Protein AF-A0A1B6C1W4-F1 (afdb_monomer)

Radius of gyration: 13.2 Å; Cα contacts (8 Å, |Δi|>4): 216; chains: 1; bounding box: 34×30×32 Å

Mean predicted aligned error: 2.89 Å

Secondary structure (DSSP, 8-state):
-----S--SSGGGTTEEESB-SGGGGG-SEEE-----GGG-BT-SHHHHHHHHHHT-EEEEEHHHHHHHHHHHT-SS-GGGEEEEPTT--EEE--TTS--EEE-EEE-SSSTT-EEE-

pLDDT: mean 94.57, std 5.48, range [54.12, 98.62]

Solvent-accessible surface area (backbone atoms only — not comparable to full-atom values): 6667 Å² total; per-residue (Å²): 132,81,86,73,76,23,65,53,87,52,75,94,43,50,48,36,19,38,33,30,44,42,77,82,41,65,76,33,65,38,37,38,38,43,40,90,44,77,84,37,39,41,52,68,47,71,67,48,42,51,50,25,56,79,69,74,30,45,38,38,25,27,50,54,30,45,57,52,47,38,62,73,70,64,55,88,69,52,61,83,32,48,44,56,48,52,76,77,45,76,42,78,48,80,50,90,99,50,76,78,46,67,42,30,34,44,84,54,85,78,51,90,32,22,37,44,82,84

Sequence (118 aa):
MSTFNGRFHESSLGFISVDNFIEDNLNSKVFFLSHLHTDHMKGLNIHFICTLMESKRFLYCSQVTKKFLIKKLRICIGHENIIGLEDGLPTRIKIPDLPLFEVNTIPAGHCPGSVMLV

Foldseek 3Di:
DDPDQQADPPPLRRLEGFLAQPDVNLSHQAYEYQAPDPSSCHNPAVVSLVSCVVVVGAYEFAPQRLVVSCVVRVDPPSSVRYHHADAPDWDWDDDPPHDIDIWHWHAPPPDVRGTDID

InterPro domains:
  IPR036866 Ribonuclease Z/Hydroxyacylglutathione hydrolase-like [G3DSA:3.60.15.10] (11-118)
  IPR036866 Ribonuclease Z/Hydroxyacylglutathione hydrolase-like [SSF56281] (29-117)

Organism: NCBI:txid38151

Nearest PDB structures (foldseek):
  7af1-assembly1_A  TM=8.610E-01  e=1.458E-10  Homo sapiens
  6tt5-assembly1_AAA  TM=8.420E-01  e=2.015E-10  Homo sapiens
  7afs-assembly1_A  TM=8.357E-01  e=7.824E-10  Homo sapiens
  7agi-assembly1_A  TM=8.401E-01  e=1.230E-09  Homo sapiens
  7a1f-assembly1_A  TM=8.575E-01  e=3.319E-08  Homo sapiens

Structure (mmCIF, N/CA/C/O backbone):
data_AF-A0A1B6C1W4-F1
#
_entry.id   AF-A0A1B6C1W4-F1
#
loop_
_atom_site.group_PDB
_atom_site.id
_atom_site.type_symbol
_atom_site.label_atom_id
_atom_site.label_alt_id
_atom_site.label_comp_id
_atom_site.label_asym_id
_atom_site.label_entity_id
_atom_site.label_seq_id
_atom_site.pdbx_PDB_ins_code
_atom_site.Cartn_x
_atom_site.Cartn_y
_atom_site.Cartn_z
_atom_site.occupancy
_atom_site.B_iso_or_equiv
_atom_site.auth_seq_id
_atom_site.auth_comp_id
_atom_site.auth_asym_id
_atom_site.auth_atom_id
_atom_site.pdbx_PDB_model_num
ATOM 1 N N . MET A 1 1 ? -5.099 -3.798 -19.118 1.00 54.12 1 MET A N 1
ATOM 2 C CA . MET A 1 1 ? -5.656 -2.554 -18.546 1.00 54.12 1 MET A CA 1
ATOM 3 C C . MET A 1 1 ? -6.804 -2.951 -17.635 1.00 54.12 1 MET A C 1
ATOM 5 O O . MET A 1 1 ? -7.767 -3.521 -18.132 1.00 54.12 1 MET A O 1
ATOM 9 N N . SER A 1 2 ? -6.661 -2.751 -16.323 1.00 65.50 2 SER A N 1
ATOM 10 C CA . SER A 1 2 ? -7.704 -3.106 -15.352 1.00 65.50 2 SER A CA 1
ATOM 11 C C . SER A 1 2 ? -8.960 -2.248 -15.553 1.00 65.50 2 SER A C 1
ATOM 13 O O . SER A 1 2 ? -8.856 -1.026 -15.679 1.00 65.50 2 SER A O 1
ATOM 15 N N . THR A 1 3 ? -10.132 -2.885 -15.605 1.00 85.50 3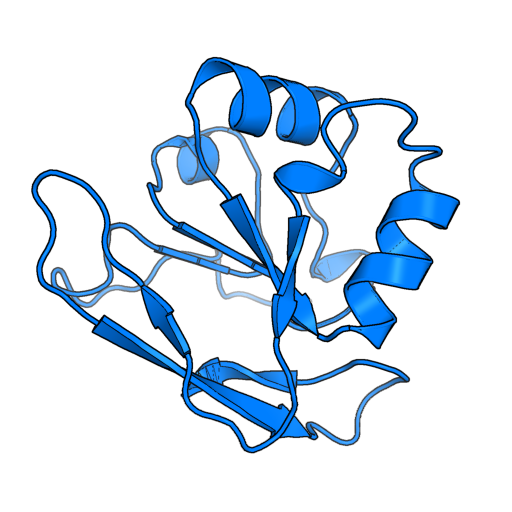 THR A N 1
ATOM 16 C CA . THR A 1 3 ? -11.452 -2.226 -15.586 1.00 85.50 3 THR A CA 1
ATOM 17 C C . THR A 1 3 ? -11.935 -1.947 -14.164 1.00 85.50 3 THR A C 1
ATOM 19 O O . THR A 1 3 ? -12.850 -1.151 -13.968 1.00 85.50 3 THR A O 1
ATOM 22 N N . PHE A 1 4 ? -11.304 -2.570 -13.167 1.00 92.88 4 PHE A N 1
ATOM 23 C CA . PHE A 1 4 ? -11.568 -2.309 -11.763 1.00 92.88 4 PHE A CA 1
ATOM 24 C C . PHE A 1 4 ? -11.036 -0.921 -11.392 1.00 92.88 4 PHE A C 1
ATOM 26 O O . PHE A 1 4 ? -9.852 -0.628 -11.558 1.00 92.88 4 PHE A O 1
ATOM 33 N N . ASN A 1 5 ? -11.916 -0.052 -10.894 1.00 93.88 5 ASN A N 1
ATOM 34 C CA . ASN A 1 5 ? -11.588 1.336 -10.555 1.00 93.88 5 ASN A CA 1
ATOM 35 C C . ASN A 1 5 ? -10.973 1.490 -9.153 1.00 93.88 5 ASN A C 1
ATOM 37 O O . ASN A 1 5 ? -10.746 2.616 -8.715 1.00 93.88 5 ASN A O 1
ATOM 41 N N . GLY A 1 6 ? -10.701 0.382 -8.466 1.00 95.75 6 GLY A N 1
ATOM 42 C CA . GLY A 1 6 ? -10.119 0.344 -7.132 1.00 95.75 6 GLY A CA 1
ATOM 43 C C . GLY A 1 6 ? -11.125 0.332 -5.988 1.00 95.75 6 GLY A C 1
ATOM 44 O O . GLY A 1 6 ? -10.692 0.238 -4.846 1.00 95.75 6 GLY A O 1
ATOM 45 N N . ARG A 1 7 ? -12.437 0.399 -6.251 1.00 95.75 7 ARG A N 1
ATOM 46 C CA . ARG A 1 7 ? -13.487 0.402 -5.220 1.00 95.75 7 ARG A CA 1
ATOM 47 C C . ARG A 1 7 ? -14.330 -0.863 -5.279 1.00 95.75 7 ARG A C 1
ATOM 49 O O . ARG A 1 7 ? -14.737 -1.299 -6.351 1.00 95.75 7 ARG A O 1
ATOM 56 N N . PHE A 1 8 ? -14.632 -1.406 -4.108 1.00 93.69 8 PHE A N 1
ATOM 57 C CA . PHE A 1 8 ? -15.532 -2.545 -3.954 1.00 93.69 8 PHE A CA 1
ATOM 58 C C . PHE A 1 8 ? -16.997 -2.106 -4.026 1.00 93.69 8 PHE A C 1
ATOM 60 O O . PHE A 1 8 ? -17.336 -0.989 -3.624 1.00 93.69 8 PHE A O 1
ATOM 67 N N . HIS A 1 9 ? -17.859 -2.986 -4.538 1.00 91.38 9 HIS A N 1
ATOM 68 C CA . HIS A 1 9 ? -19.303 -2.746 -4.582 1.00 91.38 9 HIS A CA 1
ATOM 69 C C . HIS A 1 9 ? -19.954 -3.051 -3.227 1.00 91.38 9 HIS A C 1
ATOM 71 O O . HIS A 1 9 ? -20.926 -2.411 -2.828 1.00 91.38 9 HIS A O 1
ATOM 77 N N . GLU A 1 10 ? -19.386 -4.008 -2.500 1.00 92.50 10 GLU A N 1
ATOM 78 C CA . GLU A 1 10 ? -19.776 -4.394 -1.158 1.00 92.50 10 GLU A CA 1
ATOM 79 C C . GLU A 1 10 ? -19.593 -3.211 -0.208 1.00 92.50 10 GLU A C 1
ATOM 81 O O . GLU A 1 10 ? -18.483 -2.722 0.022 1.00 92.50 10 GLU A O 1
ATOM 86 N N . SER A 1 11 ? -20.693 -2.767 0.398 1.00 88.31 11 SER A N 1
ATOM 87 C CA . SER A 1 11 ? -20.690 -1.633 1.325 1.00 88.31 11 SER A CA 1
ATOM 88 C C . SER A 1 11 ? -19.764 -1.857 2.526 1.00 88.31 11 SER A C 1
ATOM 90 O O . SER A 1 11 ? -19.149 -0.906 3.009 1.00 88.31 11 SER A O 1
ATOM 92 N N . SER A 1 12 ? -19.583 -3.112 2.950 1.00 90.19 12 SER A N 1
ATOM 93 C CA . SER A 1 12 ? -18.653 -3.510 4.011 1.00 90.19 12 SER A CA 1
ATOM 94 C C . SER A 1 12 ? -17.178 -3.307 3.661 1.00 90.19 12 SER A C 1
ATOM 96 O O . SER A 1 12 ? -16.353 -3.331 4.565 1.00 90.19 12 SER A O 1
ATOM 98 N N . LEU A 1 13 ? -16.833 -3.105 2.387 1.00 93.06 13 LEU A N 1
ATOM 99 C CA . LEU A 1 13 ? -15.469 -2.847 1.909 1.00 93.06 13 LEU A CA 1
ATOM 100 C C . LEU A 1 13 ? -15.329 -1.452 1.278 1.00 93.06 13 LEU A C 1
ATOM 102 O O . LEU A 1 13 ? -14.256 -1.081 0.803 1.00 93.06 13 LEU A O 1
ATOM 106 N N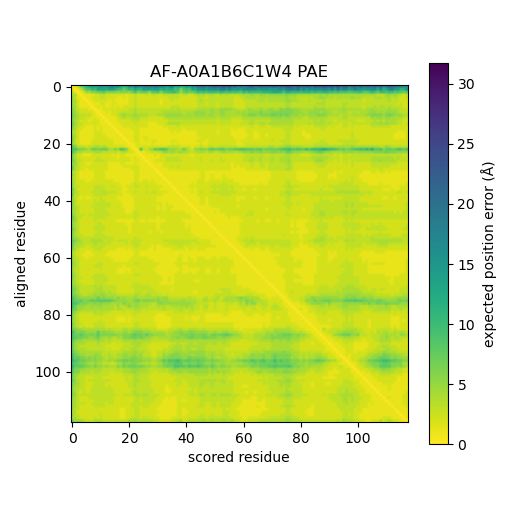 . GLY A 1 14 ? -16.391 -0.638 1.299 1.00 93.38 14 GLY A N 1
ATOM 107 C CA . GLY A 1 14 ? -16.435 0.669 0.639 1.00 93.38 14 GLY A CA 1
ATOM 108 C C . GLY A 1 14 ? -15.405 1.682 1.156 1.00 93.38 14 GLY A C 1
ATOM 109 O O . GLY A 1 14 ? -15.122 2.666 0.473 1.00 93.38 14 GLY A O 1
ATOM 110 N N . PHE A 1 15 ? -14.815 1.443 2.330 1.00 94.25 15 PHE A N 1
ATOM 111 C CA . PHE A 1 15 ? -13.740 2.252 2.910 1.00 94.25 15 PHE A CA 1
ATOM 112 C C . PHE A 1 15 ? -12.339 1.914 2.369 1.00 94.25 15 PHE A C 1
ATOM 114 O O . PHE A 1 15 ? -11.370 2.567 2.765 1.00 94.25 15 PHE A O 1
ATOM 121 N N . ILE A 1 16 ? -12.217 0.921 1.486 1.00 96.12 16 ILE A N 1
ATOM 122 C CA . ILE A 1 16 ? -10.954 0.449 0.913 1.00 96.12 16 ILE A CA 1
ATOM 123 C C . ILE A 1 16 ? -10.798 0.979 -0.518 1.00 96.12 16 ILE A C 1
ATOM 125 O O . ILE A 1 16 ? -11.778 1.100 -1.253 1.00 96.12 16 ILE A O 1
ATOM 129 N N . SER A 1 17 ? -9.568 1.321 -0.901 1.00 97.69 17 SER A N 1
ATOM 130 C CA . SER A 1 17 ? -9.156 1.497 -2.297 1.00 97.69 17 SER A CA 1
ATOM 131 C C . SER A 1 17 ? -7.956 0.605 -2.623 1.00 97.69 17 SER A C 1
ATOM 133 O O . SER A 1 17 ? -7.022 0.527 -1.825 1.00 97.69 17 SER A O 1
ATOM 135 N N . VAL A 1 18 ? -7.954 -0.048 -3.788 1.00 98.06 18 VAL A N 1
ATOM 136 C CA . VAL A 1 18 ? -6.853 -0.922 -4.243 1.00 98.06 18 VAL A CA 1
ATOM 137 C C . VAL A 1 18 ? -6.390 -0.524 -5.643 1.00 98.06 18 VAL A C 1
ATOM 139 O O . VAL A 1 18 ? -7.216 -0.364 -6.535 1.00 98.06 18 VAL A O 1
ATOM 142 N N . ASP A 1 19 ? -5.079 -0.373 -5.847 1.00 98.06 19 ASP A N 1
ATOM 143 C CA . ASP A 1 19 ? -4.420 -0.175 -7.157 1.00 98.06 19 ASP A CA 1
ATOM 144 C C . ASP A 1 19 ? -4.880 1.037 -7.996 1.00 98.06 19 ASP A C 1
ATOM 146 O O . ASP A 1 19 ? -4.511 1.204 -9.162 1.00 98.06 19 ASP A O 1
ATOM 150 N N . ASN A 1 20 ? -5.684 1.918 -7.413 1.00 97.19 20 ASN A N 1
ATOM 151 C CA . ASN A 1 20 ? -6.111 3.158 -8.031 1.00 97.19 20 ASN A CA 1
ATOM 152 C C . ASN A 1 20 ? -6.302 4.224 -6.951 1.00 97.19 20 ASN A C 1
ATOM 154 O O . ASN A 1 20 ? -7.103 4.060 -6.033 1.00 97.19 20 ASN A O 1
ATOM 158 N N . PHE A 1 21 ? -5.575 5.325 -7.084 1.00 97.06 21 PHE A N 1
ATOM 159 C CA . PHE A 1 21 ? -5.395 6.361 -6.067 1.00 97.06 21 PHE A CA 1
ATOM 160 C C . PHE A 1 21 ? -5.671 7.759 -6.636 1.00 97.06 21 PHE A C 1
ATOM 162 O O . PHE A 1 21 ? -5.115 8.750 -6.172 1.00 97.06 21 PHE A O 1
ATOM 169 N N . ILE A 1 22 ? -6.492 7.839 -7.686 1.00 94.81 22 ILE A N 1
ATOM 170 C CA . ILE A 1 22 ? -7.017 9.111 -8.196 1.00 94.81 22 ILE A CA 1
ATOM 171 C C . ILE A 1 22 ? -7.946 9.775 -7.168 1.00 94.81 22 ILE A C 1
ATOM 173 O O . ILE A 1 22 ? -8.385 9.129 -6.218 1.00 94.81 22 ILE A O 1
ATOM 177 N N . GLU A 1 23 ? -8.257 11.054 -7.372 1.00 87.88 23 GLU A N 1
ATOM 178 C CA . GLU A 1 23 ? -8.902 11.928 -6.380 1.00 87.88 23 GLU A CA 1
ATOM 179 C C . GLU A 1 23 ? -10.140 11.320 -5.695 1.00 87.88 23 GLU A C 1
ATOM 181 O O . GLU A 1 23 ? -10.192 11.291 -4.467 1.00 87.88 23 GLU A O 1
ATOM 186 N N . ASP A 1 24 ? -11.080 10.725 -6.437 1.00 91.25 24 ASP A N 1
ATOM 187 C CA . ASP A 1 24 ? -12.280 10.104 -5.843 1.00 91.25 24 ASP A CA 1
ATOM 188 C C . ASP A 1 24 ? -11.958 8.978 -4.846 1.00 91.25 24 ASP A C 1
ATOM 190 O O . ASP A 1 24 ? -12.657 8.790 -3.840 1.00 91.25 24 ASP A O 1
ATOM 194 N N . ASN A 1 25 ? -10.877 8.238 -5.098 1.00 95.88 25 ASN A N 1
ATOM 195 C CA . ASN A 1 25 ? -10.417 7.143 -4.250 1.00 95.88 25 ASN A CA 1
ATOM 196 C C . ASN A 1 25 ? -9.691 7.645 -2.998 1.00 95.88 25 ASN A C 1
ATOM 198 O O . ASN A 1 25 ? -9.630 6.912 -2.011 1.00 95.88 25 ASN A O 1
ATOM 202 N N . LEU A 1 26 ? -9.236 8.905 -2.961 1.00 94.69 26 LEU A N 1
ATOM 203 C CA . LEU A 1 26 ? -8.662 9.525 -1.758 1.00 94.69 26 LEU A CA 1
ATOM 204 C C . LEU A 1 26 ? -9.677 9.648 -0.614 1.00 94.69 26 LEU A C 1
ATOM 206 O O . LEU A 1 26 ? -9.291 9.861 0.535 1.00 94.69 26 LEU A O 1
ATOM 210 N N . ASN A 1 27 ? -10.971 9.462 -0.886 1.00 93.19 27 ASN A N 1
ATOM 211 C CA . ASN A 1 27 ? -12.007 9.376 0.143 1.00 93.19 27 ASN A CA 1
ATOM 212 C C . ASN A 1 27 ? -11.953 8.068 0.958 1.00 93.19 27 ASN A C 1
ATOM 214 O O . ASN A 1 27 ? -12.518 8.012 2.055 1.00 93.19 27 ASN A O 1
ATOM 218 N N . SER A 1 28 ? -11.257 7.032 0.474 1.00 95.62 28 SER A N 1
ATOM 219 C CA . SER A 1 28 ? -11.057 5.779 1.209 1.00 95.62 28 SER A CA 1
ATOM 220 C C . SER A 1 28 ? -10.208 5.973 2.468 1.00 95.62 28 SER A C 1
ATOM 222 O O . SER A 1 28 ? -9.371 6.873 2.575 1.00 95.62 28 SER A O 1
ATOM 224 N N . LYS A 1 29 ? -10.438 5.113 3.460 1.00 95.19 29 LYS A N 1
ATOM 225 C CA . LYS A 1 29 ? -9.721 5.108 4.742 1.00 95.19 29 LYS A CA 1
ATOM 226 C C . LYS A 1 29 ? -8.500 4.189 4.716 1.00 95.19 29 LYS A C 1
ATOM 228 O O . LYS A 1 29 ? -7.534 4.460 5.421 1.00 95.19 29 LYS A O 1
ATOM 233 N N . VAL A 1 30 ? -8.550 3.137 3.898 1.00 95.88 30 VAL A N 1
ATOM 234 C CA . VAL A 1 30 ? -7.489 2.136 3.725 1.00 95.88 30 VAL A CA 1
ATOM 235 C C . VAL A 1 30 ? -7.089 2.083 2.260 1.00 95.88 30 VAL A C 1
ATOM 237 O O . VAL A 1 30 ? -7.959 2.074 1.387 1.00 95.88 30 VAL A O 1
ATOM 240 N N . PHE A 1 31 ? -5.791 1.978 1.998 1.00 98.25 31 PHE A N 1
ATOM 241 C CA . PHE A 1 31 ? -5.258 1.843 0.650 1.00 98.25 31 PHE A CA 1
ATOM 242 C C . PHE A 1 31 ? -4.403 0.589 0.537 1.00 98.25 31 PHE A C 1
ATOM 244 O O . PHE A 1 31 ? -3.588 0.329 1.419 1.00 98.25 31 PHE A O 1
ATOM 251 N N . PHE A 1 32 ? -4.532 -0.143 -0.565 1.00 98.50 32 PHE A N 1
ATOM 252 C CA . PHE A 1 32 ? -3.646 -1.256 -0.888 1.00 98.50 32 PHE A CA 1
ATOM 253 C C . PHE A 1 32 ? -3.018 -1.100 -2.268 1.00 98.50 32 PHE A C 1
ATOM 255 O O . PHE A 1 32 ? -3.665 -0.627 -3.202 1.00 98.50 32 PHE A O 1
ATOM 262 N N . LEU A 1 33 ? -1.768 -1.541 -2.394 1.00 98.56 33 LEU A N 1
ATOM 263 C CA . LEU A 1 33 ? -1.079 -1.713 -3.668 1.00 98.56 33 LEU A CA 1
ATOM 264 C C . LEU A 1 33 ? -0.651 -3.177 -3.806 1.00 98.56 33 LEU A C 1
ATOM 266 O O . LEU A 1 33 ? 0.214 -3.645 -3.060 1.00 98.56 33 LEU A O 1
ATOM 270 N N . SER A 1 34 ? -1.240 -3.886 -4.765 1.00 98.19 34 SER A N 1
ATOM 271 C CA . SER A 1 34 ? -0.960 -5.300 -5.024 1.00 98.19 34 SER A CA 1
ATOM 272 C C . SER A 1 34 ? 0.446 -5.509 -5.588 1.00 98.19 34 SER A C 1
ATOM 274 O O . SER A 1 34 ? 1.142 -6.445 -5.193 1.00 98.19 34 SER A O 1
ATOM 276 N N . HIS A 1 35 ? 0.889 -4.631 -6.496 1.00 97.88 35 HIS A N 1
ATOM 277 C CA . HIS A 1 35 ? 2.212 -4.678 -7.120 1.00 97.88 35 HIS A CA 1
ATOM 278 C C . HIS A 1 35 ? 2.591 -3.363 -7.823 1.00 97.88 35 HIS A C 1
ATOM 280 O O . HIS A 1 35 ? 1.776 -2.462 -7.996 1.00 97.88 35 HIS A O 1
ATOM 286 N N . LEU A 1 36 ? 3.856 -3.249 -8.245 1.00 96.81 36 LEU A N 1
ATOM 287 C CA . LEU A 1 36 ? 4.442 -2.003 -8.753 1.00 96.81 36 LEU A CA 1
ATOM 288 C C . LEU A 1 36 ? 4.448 -1.893 -10.292 1.00 96.81 36 LEU A C 1
ATOM 290 O O . LEU A 1 36 ? 5.490 -1.622 -10.896 1.00 96.81 36 LEU A O 1
ATOM 294 N N . HIS A 1 37 ? 3.295 -2.076 -10.936 1.00 96.56 37 HIS A N 1
ATOM 295 C CA . HIS A 1 37 ? 3.110 -1.765 -12.360 1.00 96.56 37 HIS A CA 1
ATOM 296 C C . HIS A 1 37 ? 2.297 -0.487 -12.562 1.00 96.56 37 HIS A C 1
ATOM 298 O O . H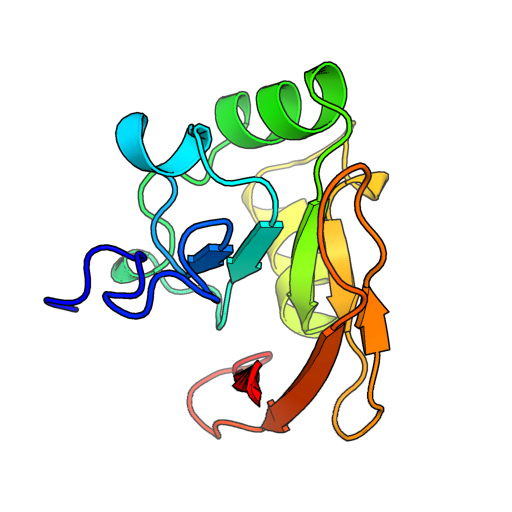IS A 1 37 ? 1.426 -0.145 -11.768 1.00 96.56 37 HIS A O 1
ATOM 304 N N . THR A 1 38 ? 2.595 0.253 -13.630 1.00 94.31 38 THR A N 1
ATOM 305 C CA . THR A 1 38 ? 2.073 1.613 -13.838 1.00 94.31 38 THR A CA 1
ATOM 306 C C . THR A 1 38 ? 0.555 1.675 -13.971 1.00 94.31 38 THR A C 1
ATOM 308 O O . THR A 1 38 ? -0.047 2.666 -13.560 1.00 94.31 38 THR A O 1
ATOM 311 N N . ASP A 1 39 ? -0.083 0.632 -14.492 1.00 94.88 39 ASP A N 1
ATOM 312 C CA . ASP A 1 39 ? -1.536 0.541 -14.607 1.00 94.88 39 ASP A CA 1
ATOM 313 C C . ASP A 1 39 ? -2.253 0.298 -13.268 1.00 94.88 39 ASP A C 1
ATOM 315 O O . ASP A 1 39 ? -3.445 0.599 -13.187 1.00 94.88 39 ASP A O 1
ATOM 319 N N . HIS A 1 40 ? -1.517 -0.118 -12.229 1.00 96.81 40 HIS A N 1
ATOM 320 C CA . HIS A 1 40 ? -1.957 -0.284 -10.832 1.00 96.81 40 HIS A CA 1
ATOM 321 C C . HIS A 1 40 ? -1.494 0.863 -9.908 1.00 96.81 40 HIS A C 1
ATOM 323 O O . HIS A 1 40 ? -1.658 0.815 -8.694 1.00 96.81 40 HIS A O 1
ATOM 329 N N . MET A 1 41 ? -0.871 1.905 -10.465 1.00 96.38 41 MET A N 1
ATOM 330 C CA . MET A 1 41 ? -0.286 3.022 -9.709 1.00 96.38 41 MET A CA 1
ATOM 331 C C . MET A 1 41 ? -0.918 4.371 -10.070 1.00 96.38 41 MET A C 1
ATOM 333 O O . MET A 1 41 ? -0.324 5.427 -9.848 1.00 96.38 41 MET A O 1
ATOM 337 N N . LYS A 1 42 ? -2.113 4.368 -10.666 1.00 95.94 42 LYS A N 1
ATOM 338 C CA . LYS A 1 42 ? -2.796 5.602 -11.078 1.00 95.94 42 LYS A CA 1
ATOM 339 C C . LYS A 1 42 ? -3.032 6.497 -9.861 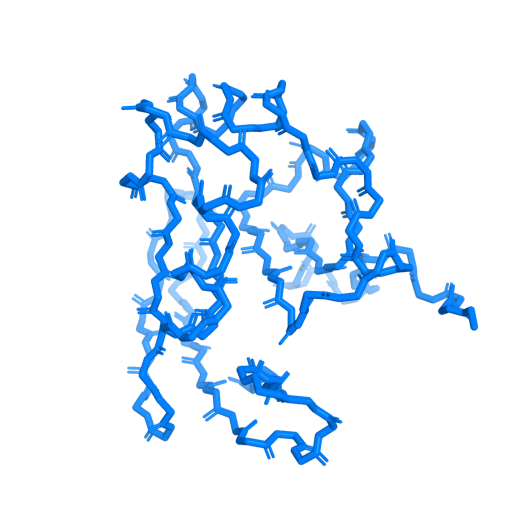1.00 95.94 42 LYS A C 1
ATOM 341 O O . LYS A 1 42 ? -3.588 6.037 -8.875 1.00 95.94 42 LYS A O 1
ATOM 346 N N . GLY A 1 43 ? -2.585 7.751 -9.916 1.00 95.94 43 GLY A N 1
ATOM 347 C CA . GLY A 1 43 ? -2.664 8.691 -8.787 1.00 95.94 43 GLY A CA 1
ATOM 348 C C . GLY A 1 43 ? -1.629 8.473 -7.672 1.00 95.94 43 GLY A C 1
ATOM 349 O O . GLY A 1 43 ? -1.507 9.312 -6.786 1.00 95.94 43 GLY A O 1
ATOM 350 N N . LEU A 1 44 ? -0.820 7.408 -7.728 1.00 96.75 44 LEU A N 1
ATOM 351 C CA . LEU A 1 44 ? 0.192 7.115 -6.714 1.00 96.75 44 LEU A CA 1
ATOM 352 C C . LEU A 1 44 ? 1.465 7.946 -6.947 1.00 96.75 44 LEU A C 1
ATOM 354 O O . LEU A 1 44 ? 2.369 7.560 -7.691 1.00 96.75 44 LEU A O 1
ATOM 358 N N . ASN A 1 45 ? 1.524 9.114 -6.316 1.00 95.25 45 ASN A N 1
ATOM 359 C CA . ASN A 1 45 ? 2.607 10.091 -6.444 1.00 95.25 45 ASN A CA 1
ATOM 360 C C . ASN A 1 45 ? 2.934 10.739 -5.082 1.00 95.25 45 ASN A C 1
ATOM 362 O O . ASN A 1 45 ? 2.379 10.357 -4.056 1.00 95.25 45 ASN A O 1
ATOM 366 N N . ILE A 1 46 ? 3.842 11.720 -5.053 1.00 94.38 46 ILE A N 1
ATOM 367 C CA . ILE A 1 46 ? 4.215 12.409 -3.803 1.00 94.38 46 ILE A CA 1
ATOM 368 C C . ILE A 1 46 ? 3.027 13.124 -3.146 1.00 94.38 46 ILE A C 1
ATOM 370 O O . ILE A 1 46 ? 2.936 13.110 -1.924 1.00 94.38 46 ILE A O 1
ATOM 374 N N . HIS A 1 47 ? 2.095 13.684 -3.923 1.00 94.50 47 HIS A N 1
ATOM 375 C CA . HIS A 1 47 ? 0.897 14.310 -3.361 1.00 94.50 47 HIS A CA 1
ATOM 376 C C . HIS A 1 47 ? 0.050 13.292 -2.587 1.00 94.50 47 HIS A C 1
ATOM 378 O O . HIS A 1 47 ? -0.308 13.561 -1.446 1.00 94.50 47 HIS A O 1
ATOM 384 N N . PHE A 1 48 ? -0.156 12.091 -3.140 1.00 96.69 48 PHE A N 1
ATOM 385 C CA . PHE A 1 48 ? -0.819 10.994 -2.426 1.00 96.69 48 PHE A CA 1
ATOM 386 C C . PHE A 1 48 ? -0.124 10.663 -1.095 1.00 96.69 48 PHE A C 1
ATOM 388 O O . PHE A 1 48 ? -0.794 10.512 -0.076 1.00 96.69 48 PHE A O 1
ATOM 395 N N . ILE A 1 49 ? 1.214 10.605 -1.073 1.00 97.12 49 ILE A N 1
ATOM 396 C CA . ILE A 1 49 ? 1.972 10.363 0.166 1.00 97.12 49 ILE A CA 1
ATOM 397 C C . ILE A 1 49 ? 1.731 11.478 1.193 1.00 97.12 49 ILE A C 1
ATOM 399 O O . ILE A 1 49 ? 1.447 11.176 2.350 1.00 97.12 49 ILE A O 1
ATOM 403 N N . CYS A 1 50 ? 1.759 12.749 0.780 1.00 95.56 50 CYS A N 1
ATOM 404 C CA . CYS A 1 50 ? 1.427 13.872 1.662 1.00 95.56 50 CYS A CA 1
ATOM 405 C C . CYS A 1 50 ? -0.005 13.764 2.211 1.00 95.56 50 CYS A C 1
ATOM 407 O O . CYS A 1 50 ? -0.216 13.933 3.410 1.00 95.56 50 CYS A O 1
ATOM 409 N N . THR A 1 51 ? -0.980 13.394 1.374 1.00 95.62 51 THR A N 1
ATOM 410 C CA . THR A 1 51 ? -2.367 13.176 1.808 1.00 95.62 51 THR A CA 1
ATOM 411 C C . THR A 1 51 ? -2.466 12.079 2.867 1.00 95.62 51 THR A C 1
ATOM 413 O O . THR A 1 51 ? -3.202 12.236 3.845 1.00 95.62 51 THR A O 1
ATOM 416 N N . LEU A 1 52 ? -1.728 10.971 2.721 1.00 96.62 52 LEU A N 1
ATOM 417 C CA . LEU A 1 52 ? -1.687 9.919 3.743 1.00 96.62 52 LEU A CA 1
ATOM 418 C C . LEU A 1 52 ? -1.149 10.445 5.077 1.00 96.62 52 LEU A C 1
ATOM 420 O O . LEU A 1 52 ? -1.724 10.137 6.122 1.00 96.62 52 LEU A O 1
ATOM 424 N N . MET A 1 53 ? -0.092 11.261 5.041 1.00 96.31 53 MET A N 1
ATOM 425 C CA . MET A 1 53 ? 0.496 11.874 6.236 1.00 96.31 53 MET A CA 1
ATOM 426 C C . MET A 1 53 ? -0.504 12.796 6.944 1.00 96.31 53 MET A C 1
ATOM 428 O O . MET A 1 53 ? -0.785 12.609 8.128 1.00 96.31 53 MET A O 1
ATOM 432 N N . GLU A 1 54 ? -1.087 13.751 6.216 1.00 95.81 54 GLU A N 1
ATOM 433 C CA . GLU A 1 54 ? -2.035 14.739 6.751 1.00 95.81 54 GLU A CA 1
ATOM 434 C C . GLU A 1 54 ? -3.283 14.079 7.346 1.00 95.81 54 GLU A C 1
ATOM 436 O O . GLU A 1 54 ? -3.765 14.464 8.412 1.00 95.81 54 GLU A O 1
ATOM 441 N N . SER A 1 55 ? -3.787 13.040 6.678 1.00 94.19 55 SER A N 1
ATOM 442 C CA . SER A 1 55 ? -5.005 12.334 7.081 1.00 94.19 55 SER A CA 1
ATOM 443 C C . SER A 1 55 ? -4.771 11.157 8.030 1.00 94.19 55 SER A C 1
ATOM 445 O O . SER A 1 55 ? -5.743 10.505 8.424 1.00 94.19 55 SER A O 1
ATOM 447 N N . LYS A 1 56 ? -3.515 10.884 8.415 1.00 94.44 56 LYS A N 1
ATOM 448 C CA . LYS A 1 56 ? -3.105 9.735 9.246 1.00 94.44 56 LYS A CA 1
ATOM 449 C C . LYS A 1 56 ? -3.606 8.393 8.692 1.00 94.44 56 LYS A C 1
ATOM 451 O O . LYS A 1 56 ? -4.097 7.544 9.437 1.00 94.44 56 LYS A O 1
ATOM 456 N N . ARG A 1 57 ? -3.510 8.219 7.373 1.00 95.94 57 ARG A N 1
ATOM 457 C CA . ARG A 1 57 ? -3.893 6.997 6.647 1.00 95.94 57 ARG A CA 1
ATOM 458 C C . ARG A 1 57 ? -2.660 6.242 6.172 1.00 95.94 57 ARG A C 1
ATOM 460 O O . ARG A 1 57 ? -1.551 6.774 6.174 1.00 95.94 57 ARG A O 1
ATOM 467 N N . PHE A 1 58 ? -2.871 4.996 5.760 1.00 97.12 58 PHE A N 1
ATOM 468 C CA . PHE A 1 58 ? -1.795 4.083 5.398 1.00 97.12 58 PHE A CA 1
ATOM 469 C C . PHE A 1 58 ? -2.039 3.425 4.040 1.00 97.12 58 PHE A C 1
ATOM 471 O O . PHE A 1 58 ? -3.176 3.097 3.689 1.00 97.12 58 PHE A O 1
ATOM 478 N N . LEU A 1 59 ? -0.945 3.213 3.310 1.00 98.38 59 LEU A N 1
ATOM 479 C CA . LEU A 1 59 ? -0.863 2.352 2.139 1.00 98.38 59 LEU A CA 1
ATOM 480 C C . LEU A 1 59 ? -0.233 1.022 2.542 1.00 98.38 59 LEU A C 1
ATOM 482 O O . LEU A 1 59 ? 0.913 0.987 2.981 1.00 98.38 59 LEU A O 1
ATOM 486 N N . TYR A 1 60 ? -0.951 -0.069 2.331 1.00 98.50 60 TYR A N 1
ATOM 487 C CA . TYR A 1 60 ? -0.485 -1.420 2.604 1.00 98.50 60 TYR A CA 1
ATOM 488 C C . TYR A 1 60 ? -0.055 -2.108 1.304 1.00 98.50 60 TYR A C 1
ATOM 490 O O . TYR A 1 60 ? -0.722 -2.017 0.276 1.00 98.50 60 TYR A O 1
ATOM 498 N N . CYS A 1 61 ? 1.082 -2.790 1.327 1.00 98.62 61 CYS A N 1
ATOM 499 C CA . CYS A 1 61 ? 1.607 -3.556 0.193 1.00 98.62 61 CYS A CA 1
ATOM 500 C C . CYS A 1 61 ? 2.588 -4.615 0.704 1.00 98.62 61 CYS A C 1
ATOM 502 O O . CYS A 1 61 ? 2.860 -4.655 1.897 1.00 98.62 61 CYS A O 1
ATOM 504 N N . SER A 1 62 ? 3.159 -5.459 -0.155 1.00 98.31 62 SER A N 1
ATOM 505 C CA . SER A 1 62 ? 4.226 -6.372 0.283 1.00 98.31 62 SER A CA 1
ATOM 506 C C . SER A 1 62 ? 5.498 -5.620 0.704 1.00 98.31 62 SER A C 1
ATOM 508 O O . SER A 1 62 ? 5.773 -4.504 0.243 1.00 98.31 62 SER A O 1
ATOM 510 N N . GLN A 1 63 ? 6.343 -6.251 1.526 1.00 97.75 63 GLN A N 1
ATOM 511 C CA . GLN A 1 63 ? 7.648 -5.684 1.908 1.00 97.75 63 GLN A CA 1
ATOM 512 C C . GLN A 1 63 ? 8.529 -5.327 0.700 1.00 97.75 63 GLN A C 1
ATOM 514 O O . GLN A 1 63 ? 9.260 -4.332 0.719 1.00 97.75 63 GLN A O 1
ATOM 519 N N . VAL A 1 64 ? 8.473 -6.131 -0.364 1.00 98.12 64 VAL A N 1
ATOM 520 C CA . VAL A 1 64 ? 9.236 -5.894 -1.597 1.00 98.12 64 VAL A CA 1
ATOM 521 C C . VAL A 1 64 ? 8.687 -4.674 -2.338 1.00 98.12 64 VAL A C 1
ATOM 523 O O . VAL A 1 64 ? 9.458 -3.776 -2.688 1.00 98.12 64 VAL A O 1
ATOM 526 N N . THR A 1 65 ? 7.363 -4.583 -2.497 1.00 98.31 65 THR A N 1
ATOM 527 C CA . THR A 1 65 ? 6.701 -3.435 -3.133 1.00 98.31 65 THR A CA 1
ATOM 528 C C . THR A 1 65 ? 6.984 -2.139 -2.374 1.00 98.31 65 THR A C 1
ATOM 530 O O . THR A 1 65 ? 7.357 -1.149 -3.004 1.00 98.31 65 THR A O 1
ATOM 533 N N . LYS A 1 66 ? 6.940 -2.145 -1.032 1.00 98.31 66 LYS A N 1
ATOM 534 C CA . LYS A 1 66 ? 7.305 -0.985 -0.198 1.00 98.31 66 LYS A CA 1
ATOM 535 C C . LYS A 1 66 ? 8.712 -0.473 -0.513 1.00 98.31 66 LYS A C 1
ATOM 537 O O . LYS A 1 66 ? 8.897 0.721 -0.756 1.00 98.31 66 LYS A O 1
ATOM 542 N N . LYS A 1 67 ? 9.708 -1.366 -0.535 1.00 97.69 67 LYS A N 1
ATOM 543 C CA . LYS A 1 67 ? 11.112 -1.005 -0.804 1.00 97.69 67 LYS A CA 1
ATOM 544 C C . LYS A 1 67 ? 11.276 -0.361 -2.179 1.00 97.69 67 LYS A C 1
ATOM 546 O O . LYS A 1 67 ? 11.938 0.671 -2.307 1.00 97.69 67 LYS A O 1
ATOM 551 N N . PHE A 1 68 ? 10.669 -0.947 -3.208 1.00 97.56 68 PHE A N 1
ATOM 552 C CA . PHE A 1 68 ? 10.741 -0.390 -4.555 1.00 97.56 68 PHE A CA 1
ATOM 553 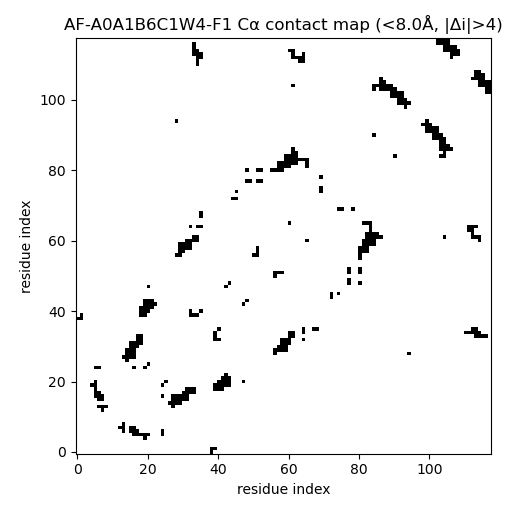C C . PHE A 1 68 ? 9.983 0.923 -4.687 1.00 97.56 68 PHE A C 1
ATOM 555 O O . PHE A 1 68 ? 10.472 1.831 -5.357 1.00 97.56 68 PHE A O 1
ATOM 562 N N . LEU A 1 69 ? 8.836 1.053 -4.024 1.00 97.25 69 LEU A N 1
ATOM 563 C CA . LEU A 1 69 ? 8.027 2.257 -4.082 1.00 97.25 69 LEU A CA 1
ATOM 564 C C . LEU A 1 69 ? 8.756 3.467 -3.484 1.00 97.25 69 LEU A C 1
ATOM 566 O O . LEU A 1 69 ? 8.849 4.504 -4.144 1.00 97.25 69 LEU A O 1
ATOM 570 N N . ILE A 1 70 ? 9.342 3.311 -2.290 1.00 97.00 70 ILE A N 1
ATOM 571 C CA . ILE A 1 70 ? 10.139 4.357 -1.625 1.00 97.00 70 ILE A CA 1
ATOM 572 C C . ILE A 1 70 ? 11.262 4.843 -2.546 1.00 97.00 70 ILE A C 1
ATOM 574 O O . ILE A 1 70 ? 11.452 6.047 -2.723 1.00 97.00 70 ILE A O 1
ATOM 578 N N . LYS A 1 71 ? 11.967 3.910 -3.200 1.00 96.50 71 LYS A N 1
ATOM 579 C CA . LYS A 1 71 ? 13.049 4.238 -4.135 1.00 96.50 71 LYS A CA 1
ATOM 580 C C . LYS A 1 71 ? 12.536 4.912 -5.411 1.00 96.50 71 LYS A C 1
ATOM 582 O O . LYS A 1 71 ? 13.129 5.893 -5.855 1.00 96.50 71 LYS A O 1
ATOM 587 N N . LYS A 1 72 ? 11.450 4.404 -6.005 1.00 94.81 72 LYS A N 1
ATOM 588 C CA . LYS A 1 72 ? 10.877 4.906 -7.265 1.00 94.81 72 LYS A CA 1
ATOM 589 C C . LYS A 1 72 ? 10.369 6.338 -7.124 1.00 94.81 72 LYS A C 1
ATOM 591 O O . LYS A 1 72 ? 10.649 7.158 -7.993 1.00 94.81 72 LYS A O 1
ATOM 596 N N . LEU A 1 73 ? 9.647 6.631 -6.043 1.00 94.56 73 LEU A N 1
ATOM 597 C CA . LEU A 1 73 ? 9.097 7.962 -5.782 1.00 94.56 73 LEU A CA 1
ATOM 598 C C . LEU A 1 73 ? 10.074 8.890 -5.048 1.00 94.56 73 LEU A C 1
ATOM 600 O O . LEU A 1 73 ? 9.753 10.057 -4.869 1.00 94.56 73 LEU A O 1
ATOM 604 N N . ARG A 1 74 ? 11.268 8.411 -4.663 1.00 95.19 74 ARG A N 1
ATOM 605 C CA . ARG A 1 74 ? 12.258 9.174 -3.878 1.00 95.19 74 ARG A CA 1
ATOM 606 C C . ARG A 1 74 ? 11.641 9.742 -2.592 1.00 95.19 74 ARG A C 1
ATOM 608 O O . ARG A 1 74 ? 11.785 10.920 -2.282 1.00 95.19 74 ARG A O 1
ATOM 615 N N . ILE A 1 75 ? 10.914 8.890 -1.871 1.00 92.25 75 ILE A N 1
ATOM 616 C CA . ILE A 1 75 ? 10.191 9.264 -0.652 1.00 92.25 75 ILE A CA 1
ATOM 617 C C . ILE A 1 75 ? 11.201 9.508 0.470 1.00 92.25 75 ILE A C 1
ATOM 619 O O . ILE A 1 75 ? 11.838 8.568 0.941 1.00 92.25 75 ILE A O 1
ATOM 623 N N . CYS A 1 76 ? 11.325 10.762 0.904 1.00 90.19 76 CYS A N 1
ATOM 624 C CA . CYS A 1 76 ? 12.153 11.144 2.053 1.00 90.19 76 CYS A CA 1
ATOM 625 C C . CYS A 1 76 ? 11.340 11.270 3.355 1.00 90.19 76 CYS A C 1
ATOM 627 O O . CYS A 1 76 ? 11.893 11.110 4.439 1.00 90.19 76 CYS A O 1
ATOM 629 N N . ILE A 1 77 ? 10.035 11.540 3.250 1.00 91.06 77 ILE A N 1
ATOM 630 C CA . ILE A 1 77 ? 9.083 11.721 4.360 1.00 91.06 77 ILE A CA 1
ATOM 631 C C . ILE A 1 77 ? 7.794 10.944 4.062 1.00 91.06 77 ILE A C 1
ATOM 633 O O . ILE A 1 77 ? 7.470 10.760 2.890 1.00 91.06 77 ILE A O 1
ATOM 637 N N . GLY A 1 78 ? 7.074 10.463 5.081 1.00 92.38 78 GLY A N 1
ATOM 638 C CA . GLY A 1 78 ? 5.831 9.701 4.888 1.00 92.38 78 GLY A CA 1
ATOM 639 C C . GLY A 1 78 ? 6.037 8.233 4.504 1.00 92.38 78 GLY A C 1
A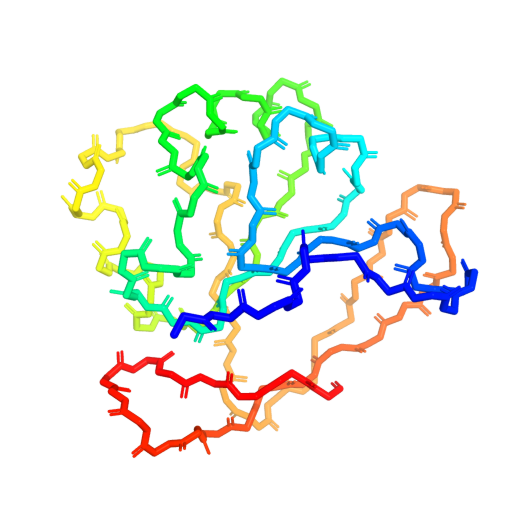TOM 640 O O . GLY A 1 78 ? 5.093 7.548 4.114 1.00 92.38 78 GLY A O 1
ATOM 641 N N . HIS A 1 79 ? 7.262 7.711 4.606 1.00 94.12 79 HIS A N 1
ATOM 642 C CA . HIS A 1 79 ? 7.550 6.292 4.361 1.00 94.12 79 HIS A CA 1
ATOM 643 C C . HIS A 1 79 ? 6.969 5.387 5.464 1.00 94.12 79 HIS A C 1
ATOM 645 O O . HIS A 1 79 ? 6.738 4.196 5.242 1.00 94.12 79 HIS A O 1
ATOM 651 N N . GLU A 1 80 ? 6.711 5.956 6.639 1.00 96.31 80 GLU A N 1
ATOM 652 C CA . GLU A 1 80 ? 5.977 5.380 7.761 1.00 96.31 80 GLU A CA 1
ATOM 653 C C . GLU A 1 80 ? 4.491 5.158 7.446 1.00 96.31 80 GLU A C 1
ATOM 655 O O . GLU A 1 80 ? 3.888 4.230 7.981 1.00 96.31 80 GLU A O 1
ATOM 660 N N . ASN A 1 81 ? 3.917 5.935 6.519 1.00 97.44 81 ASN A N 1
ATOM 661 C CA . ASN A 1 81 ? 2.555 5.733 6.026 1.00 97.44 81 ASN A CA 1
ATOM 662 C C . ASN A 1 81 ? 2.457 4.584 5.012 1.00 97.44 81 ASN A C 1
ATOM 664 O O . ASN A 1 81 ? 1.356 4.221 4.608 1.00 97.44 81 ASN A O 1
ATOM 668 N N . ILE A 1 82 ? 3.583 3.992 4.601 1.00 98.19 82 ILE A N 1
ATOM 669 C CA . ILE A 1 82 ? 3.610 2.807 3.742 1.00 98.19 82 ILE A CA 1
ATOM 670 C C . ILE A 1 82 ? 3.945 1.600 4.613 1.00 98.19 82 ILE A C 1
ATOM 672 O O . ILE A 1 82 ? 5.060 1.465 5.120 1.00 98.19 82 ILE A O 1
ATOM 676 N N . ILE A 1 83 ? 2.998 0.688 4.775 1.00 98.00 83 ILE A N 1
ATOM 677 C CA . ILE A 1 83 ? 3.134 -0.508 5.599 1.00 98.00 83 ILE A CA 1
ATOM 678 C C . ILE A 1 83 ? 3.405 -1.707 4.693 1.00 98.00 83 ILE A C 1
ATOM 680 O O . ILE A 1 83 ? 2.661 -1.984 3.754 1.00 98.00 83 ILE A O 1
ATOM 684 N N . GLY A 1 84 ? 4.511 -2.396 4.968 1.00 97.88 84 GLY A N 1
ATOM 685 C CA . GLY A 1 84 ? 4.857 -3.639 4.295 1.00 97.88 84 GLY A CA 1
ATOM 686 C C . GLY A 1 84 ? 4.274 -4.818 5.065 1.00 97.88 84 GLY A C 1
ATOM 687 O O . GLY A 1 84 ? 4.592 -4.990 6.239 1.00 97.88 84 GLY A O 1
ATOM 688 N N . LEU A 1 85 ? 3.423 -5.591 4.404 1.00 97.56 85 LEU A N 1
ATOM 689 C CA . LEU A 1 85 ? 2.811 -6.818 4.892 1.00 97.56 85 LEU A CA 1
ATOM 690 C C . LEU A 1 85 ? 3.751 -7.999 4.646 1.00 97.56 85 LEU A C 1
ATOM 692 O O . LEU A 1 85 ? 4.486 -8.021 3.652 1.00 97.56 85 LEU A O 1
ATOM 696 N N . GLU A 1 86 ? 3.732 -8.950 5.573 1.00 94.12 86 GLU A N 1
ATOM 697 C CA . GLU A 1 86 ? 4.477 -10.202 5.480 1.00 94.12 86 GLU A CA 1
ATOM 698 C C . GLU A 1 86 ? 3.594 -11.293 4.863 1.00 94.12 86 GLU A C 1
ATOM 700 O O . GLU A 1 86 ? 2.440 -11.469 5.259 1.00 94.12 86 GLU A O 1
ATOM 705 N N . ASP A 1 87 ? 4.139 -11.998 3.870 1.00 89.56 87 ASP A N 1
ATOM 706 C CA . ASP A 1 87 ? 3.404 -13.022 3.128 1.00 89.56 87 ASP A CA 1
ATOM 707 C C . ASP A 1 87 ? 2.999 -14.174 4.058 1.00 89.56 87 ASP A C 1
ATOM 709 O O . ASP A 1 87 ? 3.813 -14.701 4.817 1.00 89.56 87 ASP A O 1
ATOM 713 N N . GLY A 1 88 ? 1.732 -14.584 3.987 1.00 87.00 88 GLY A N 1
ATOM 714 C CA . GLY A 1 88 ? 1.185 -15.663 4.809 1.00 87.00 88 GLY A CA 1
ATOM 715 C C . GLY A 1 88 ? 0.940 -15.312 6.280 1.00 87.00 88 GLY A C 1
ATOM 716 O O . GLY A 1 88 ? 0.480 -16.187 7.016 1.00 87.00 88 GLY A O 1
ATOM 717 N N . LEU A 1 89 ? 1.201 -14.072 6.713 1.00 91.56 89 LEU A N 1
ATOM 718 C CA . LEU A 1 89 ? 0.915 -13.614 8.071 1.00 91.56 89 LEU A CA 1
ATOM 719 C C . LEU A 1 89 ? -0.300 -12.666 8.089 1.00 91.56 89 LEU A C 1
ATOM 721 O O . LEU 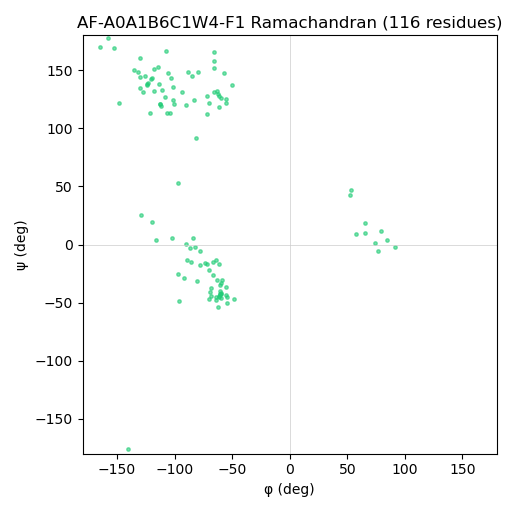A 1 89 ? -0.214 -11.535 7.595 1.00 91.56 89 LEU A O 1
ATOM 725 N N . PRO A 1 90 ? -1.424 -13.071 8.709 1.00 94.88 90 PRO A N 1
ATOM 726 C CA . PRO A 1 90 ? -2.587 -12.205 8.824 1.00 94.88 90 PRO A CA 1
ATOM 727 C C . PRO A 1 90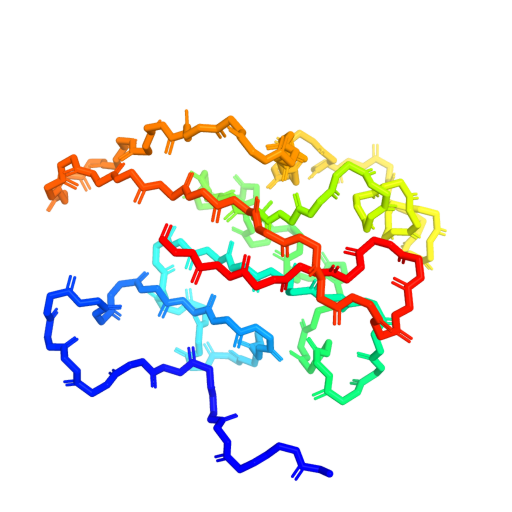 ? -2.278 -10.941 9.633 1.00 94.88 90 PRO A C 1
ATOM 729 O O . PRO A 1 90 ? -1.750 -10.991 10.745 1.00 94.88 90 PRO A O 1
ATOM 732 N N . THR A 1 91 ? -2.633 -9.787 9.075 1.00 96.25 91 THR A N 1
ATOM 733 C CA . THR A 1 91 ? -2.436 -8.471 9.681 1.00 96.25 91 THR A CA 1
ATOM 734 C C . THR A 1 91 ? -3.780 -7.867 10.049 1.00 96.25 91 THR A C 1
ATOM 736 O O . THR A 1 91 ? -4.623 -7.604 9.193 1.00 96.25 91 THR A O 1
ATOM 739 N N . ARG A 1 92 ? -3.973 -7.596 11.339 1.00 96.00 92 ARG A N 1
ATOM 740 C CA . ARG A 1 92 ? -5.181 -6.944 11.852 1.00 96.00 92 ARG A CA 1
ATOM 741 C C . ARG A 1 92 ? -5.078 -5.433 11.713 1.00 96.00 92 ARG A C 1
ATOM 743 O O . ARG A 1 92 ? -4.152 -4.822 12.243 1.00 96.00 92 ARG A O 1
ATOM 750 N N . ILE A 1 93 ? -6.055 -4.826 11.050 1.00 94.31 93 ILE A N 1
ATOM 751 C CA . ILE A 1 93 ? -6.118 -3.385 10.812 1.00 94.31 93 ILE A CA 1
ATOM 752 C C . ILE A 1 93 ? -7.298 -2.805 11.588 1.00 94.31 93 ILE A C 1
ATOM 754 O O . ILE A 1 93 ? -8.455 -3.177 11.391 1.00 94.31 93 ILE A O 1
ATOM 758 N N . LYS A 1 94 ? -6.989 -1.862 12.483 1.00 93.38 94 LYS A N 1
ATOM 759 C CA . LYS A 1 94 ? -7.974 -1.107 13.256 1.00 93.38 94 LYS A CA 1
ATOM 760 C C . LYS A 1 94 ? -7.942 0.353 12.828 1.00 93.38 94 LYS A C 1
ATOM 762 O O . LYS A 1 94 ? -6.921 1.018 12.979 1.00 93.38 94 LYS A O 1
ATOM 767 N N . ILE A 1 95 ? -9.075 0.849 12.348 1.00 89.94 95 ILE A N 1
ATOM 768 C CA . ILE A 1 95 ? -9.273 2.256 11.990 1.00 89.94 95 ILE A CA 1
ATOM 769 C C . ILE A 1 95 ? -10.417 2.805 12.844 1.00 89.94 95 ILE A C 1
ATOM 771 O O . ILE A 1 95 ? -11.367 2.065 13.105 1.00 89.94 95 ILE A O 1
ATOM 775 N N . PRO A 1 96 ? -10.338 4.067 13.311 1.00 89.56 96 PRO A N 1
ATOM 776 C CA . PRO A 1 96 ? -11.455 4.709 13.993 1.00 89.56 96 PRO A CA 1
ATOM 777 C C . PRO A 1 96 ? -12.749 4.581 13.185 1.00 89.56 96 PRO A C 1
ATOM 779 O O . PRO A 1 96 ? -12.738 4.733 11.964 1.00 89.56 96 PRO A O 1
ATOM 782 N N . ASP A 1 97 ? -13.845 4.285 13.876 1.00 88.94 97 ASP A N 1
ATOM 783 C CA . ASP A 1 97 ? -15.193 4.212 13.300 1.00 88.94 97 ASP A CA 1
ATOM 784 C C . ASP A 1 97 ? -15.414 3.095 12.261 1.00 88.94 97 ASP A C 1
ATOM 786 O O . ASP A 1 97 ? -16.465 3.046 11.623 1.00 88.94 97 ASP A O 1
ATOM 790 N N . LEU A 1 98 ? -14.462 2.165 12.113 1.00 88.38 98 LEU A N 1
ATOM 791 C CA . LEU A 1 98 ? -14.595 0.975 11.272 1.00 88.38 98 LEU A CA 1
ATOM 792 C C . LEU A 1 98 ? -14.503 -0.317 12.099 1.00 88.38 98 LEU A C 1
ATOM 794 O O . LEU A 1 98 ? -13.808 -0.353 13.121 1.00 88.38 98 LEU A O 1
ATOM 798 N N . PRO A 1 99 ? -15.164 -1.404 11.657 1.00 86.19 99 PRO A N 1
ATOM 799 C CA . PRO A 1 99 ? -14.942 -2.727 12.222 1.00 86.19 99 PRO A CA 1
ATOM 800 C C . PRO A 1 99 ? -13.468 -3.130 12.128 1.00 86.19 99 PRO A C 1
ATOM 802 O O . PRO A 1 99 ? -12.773 -2.784 11.172 1.00 86.19 99 PRO A O 1
ATOM 805 N N . LEU A 1 100 ? -13.001 -3.901 13.111 1.00 92.25 100 LEU A N 1
ATOM 806 C CA . LEU A 1 100 ? -11.719 -4.590 13.001 1.00 92.25 100 LEU A CA 1
ATOM 807 C C . LEU A 1 100 ? -11.791 -5.556 11.817 1.00 92.25 100 LEU A C 1
ATOM 809 O O . LEU A 1 100 ? -12.697 -6.388 11.766 1.00 92.25 100 LEU A O 1
ATOM 813 N N . PHE A 1 101 ? -10.824 -5.473 10.912 1.00 93.06 101 PHE A N 1
ATOM 814 C CA . PHE A 1 101 ? -10.683 -6.432 9.825 1.00 93.06 101 PHE A CA 1
ATOM 815 C C . PHE A 1 101 ? -9.248 -6.948 9.757 1.00 93.06 101 PHE A C 1
ATOM 817 O O . PHE A 1 101 ? -8.320 -6.368 10.330 1.00 93.06 101 PHE A O 1
ATOM 824 N N . GLU A 1 102 ? -9.086 -8.083 9.098 1.00 95.62 102 GLU A N 1
ATOM 825 C CA . GLU A 1 102 ? -7.811 -8.757 8.918 1.00 95.62 102 GLU A CA 1
ATOM 826 C C . GLU A 1 102 ? -7.532 -8.849 7.422 1.00 95.62 102 GLU A C 1
ATOM 828 O O . GLU A 1 102 ? -8.462 -8.987 6.631 1.00 95.62 102 GLU A O 1
ATOM 833 N N . VAL A 1 103 ? -6.266 -8.706 7.048 1.00 96.50 103 VAL A N 1
ATOM 834 C CA . VAL A 1 103 ? -5.802 -8.897 5.677 1.00 96.50 103 VAL A CA 1
ATOM 835 C C . VAL A 1 103 ? -4.605 -9.826 5.690 1.00 96.50 103 VAL A C 1
ATOM 837 O O . VAL A 1 103 ? -3.685 -9.664 6.494 1.00 96.50 103 VAL A O 1
ATOM 840 N N . ASN A 1 104 ? -4.597 -10.789 4.787 1.00 96.19 104 ASN A N 1
ATOM 841 C CA . ASN A 1 104 ? -3.465 -11.644 4.505 1.00 96.19 104 ASN A CA 1
ATOM 842 C C . ASN A 1 104 ? -2.965 -11.387 3.081 1.00 96.19 104 ASN A C 1
ATOM 844 O O . ASN A 1 104 ? -3.717 -10.986 2.191 1.00 96.19 104 ASN A O 1
ATOM 848 N N . THR A 1 105 ? -1.678 -11.634 2.865 1.00 97.31 105 THR A N 1
ATOM 849 C CA . THR A 1 105 ? -1.071 -11.562 1.536 1.00 97.31 105 THR A CA 1
ATOM 850 C C . THR A 1 105 ? -0.677 -12.950 1.065 1.00 97.31 105 THR A C 1
ATOM 852 O O . THR A 1 105 ? -0.082 -13.732 1.807 1.00 97.31 105 THR A O 1
ATOM 855 N N . ILE A 1 106 ? -1.034 -13.264 -0.180 1.00 96.69 106 ILE A N 1
ATOM 856 C CA . ILE A 1 106 ? -0.665 -14.514 -0.848 1.00 96.69 106 ILE A CA 1
ATOM 857 C C . ILE A 1 106 ? 0.193 -14.162 -2.068 1.00 96.69 106 ILE A C 1
ATOM 859 O O . ILE A 1 106 ? -0.217 -13.297 -2.846 1.00 96.69 106 ILE A O 1
ATOM 863 N N . PRO A 1 107 ? 1.349 -14.815 -2.290 1.00 96.88 107 PRO A N 1
ATOM 864 C CA . PRO A 1 107 ? 2.170 -14.563 -3.471 1.00 96.88 107 PRO A CA 1
ATOM 865 C C . PRO A 1 107 ? 1.377 -14.741 -4.772 1.00 96.88 107 PRO A C 1
ATOM 867 O O . PRO A 1 107 ? 0.796 -15.797 -5.012 1.00 96.88 107 PRO A O 1
ATOM 870 N N . ALA A 1 108 ? 1.373 -13.718 -5.632 1.00 97.25 108 ALA A N 1
ATOM 871 C CA . ALA A 1 108 ? 0.618 -13.745 -6.891 1.00 97.25 108 ALA A CA 1
ATOM 872 C C . ALA A 1 108 ? 1.406 -14.332 -8.079 1.00 97.25 108 ALA A C 1
ATOM 874 O O . ALA A 1 108 ? 0.826 -14.599 -9.126 1.00 97.25 108 ALA A O 1
ATOM 875 N N . GLY A 1 109 ? 2.728 -14.501 -7.949 1.00 96.44 109 GLY A N 1
ATOM 876 C CA . GLY A 1 109 ? 3.576 -15.058 -9.013 1.00 96.44 109 GLY A CA 1
ATOM 877 C C . GLY A 1 109 ? 3.691 -14.200 -10.284 1.00 96.44 109 GLY A C 1
ATOM 878 O O . GLY A 1 109 ? 4.085 -14.720 -11.322 1.00 96.44 109 GLY A O 1
ATOM 879 N N . HIS A 1 110 ? 3.358 -12.904 -10.220 1.00 97.56 110 HIS A N 1
ATOM 880 C CA . HIS A 1 110 ? 3.316 -12.001 -11.381 1.00 97.56 110 HIS A CA 1
ATOM 881 C C . HIS A 1 110 ? 4.601 -11.185 -11.559 1.00 97.56 110 HIS A C 1
ATOM 883 O O . HIS A 1 110 ? 5.180 -11.135 -12.641 1.00 97.56 110 HIS A O 1
ATOM 889 N N . CYS A 1 111 ? 5.083 -10.555 -10.488 1.00 97.69 111 CYS A N 1
ATOM 890 C CA . CYS A 1 111 ? 6.354 -9.831 -10.466 1.00 97.69 111 CYS A CA 1
ATOM 891 C C . CYS A 1 111 ? 6.935 -9.824 -9.041 1.00 97.69 111 CYS A C 1
ATOM 893 O O . CYS A 1 111 ? 6.233 -10.169 -8.087 1.00 97.69 111 CYS A O 1
ATOM 895 N N . PRO A 1 112 ? 8.198 -9.411 -8.831 1.00 97.88 112 PRO A N 1
ATOM 896 C CA . PRO A 1 112 ? 8.738 -9.285 -7.481 1.00 97.88 112 PRO A CA 1
ATOM 897 C C . PRO A 1 112 ? 7.860 -8.378 -6.602 1.00 97.88 112 PRO A C 1
ATOM 899 O O . PRO A 1 112 ? 7.629 -7.214 -6.932 1.00 97.88 112 PRO A O 1
ATOM 902 N N . GLY A 1 113 ? 7.367 -8.927 -5.489 1.00 97.44 113 GLY A N 1
ATOM 903 C CA . GLY A 1 113 ? 6.474 -8.237 -4.556 1.00 97.44 113 GLY A CA 1
ATOM 904 C C . GLY A 1 113 ? 4.985 -8.265 -4.904 1.00 97.44 113 GLY A C 1
ATOM 905 O O . GLY A 1 113 ? 4.213 -7.643 -4.175 1.00 97.44 113 GLY A O 1
ATOM 906 N N . SER A 1 114 ? 4.567 -8.960 -5.966 1.00 98.31 114 SER A N 1
ATOM 907 C CA . SER A 1 114 ? 3.148 -9.084 -6.308 1.00 98.31 114 SER A CA 1
ATOM 908 C C . SER A 1 114 ? 2.398 -9.993 -5.340 1.00 98.31 114 SER A C 1
ATOM 910 O O . SER A 1 114 ? 2.792 -11.152 -5.168 1.00 98.31 114 SER A O 1
ATOM 912 N N . VAL A 1 115 ? 1.288 -9.499 -4.791 1.00 98.31 115 VAL A N 1
ATOM 913 C CA . VAL A 1 115 ? 0.441 -10.233 -3.841 1.00 98.31 115 VAL A CA 1
ATOM 914 C C . VAL A 1 115 ? -1.039 -10.159 -4.212 1.00 98.31 115 VAL A C 1
AT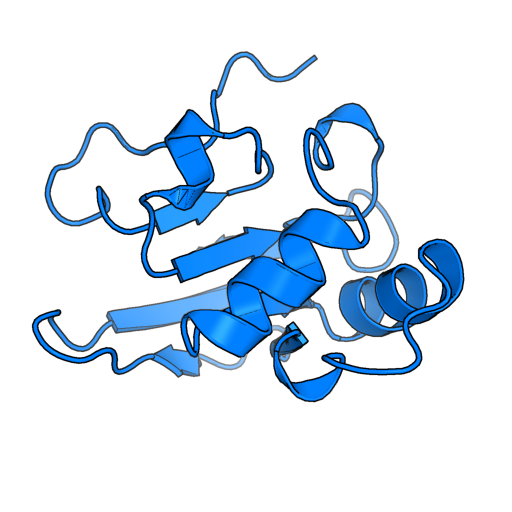OM 916 O O . VAL A 1 115 ? -1.510 -9.163 -4.759 1.00 98.31 115 VAL A O 1
ATOM 919 N N . MET A 1 116 ? -1.773 -11.217 -3.882 1.00 97.75 116 MET A N 1
ATOM 920 C CA . MET A 1 116 ? -3.224 -11.189 -3.711 1.00 97.75 116 MET A CA 1
ATOM 921 C C . MET A 1 116 ? -3.543 -10.815 -2.261 1.00 97.75 116 MET A C 1
ATOM 923 O O . MET A 1 116 ? -2.776 -11.152 -1.357 1.00 97.75 116 MET A O 1
ATOM 927 N N . LEU A 1 117 ? -4.666 -10.132 -2.052 1.00 96.38 117 LEU A N 1
ATOM 928 C CA . LEU A 1 117 ? -5.152 -9.692 -0.742 1.00 96.38 117 LEU A CA 1
ATOM 929 C C . LEU A 1 117 ? -6.372 -10.538 -0.372 1.00 96.38 117 LEU A C 1
ATOM 931 O O . LEU A 1 117 ? -7.295 -10.633 -1.184 1.00 96.38 117 LEU A O 1
ATOM 935 N N . VAL A 1 118 ? -6.356 -11.151 0.813 1.00 93.56 118 VAL A N 1
ATOM 936 C CA . VAL A 1 118 ? -7.430 -12.020 1.333 1.00 93.56 118 VAL A CA 1
ATOM 937 C C . VAL A 1 118 ? -7.876 -11.550 2.703 1.00 93.56 118 VAL A C 1
ATOM 939 O O . VAL A 1 118 ? -6.978 -11.221 3.508 1.00 93.56 118 VAL A O 1
#